Protein AF-A0A956I166-F1 (afdb_monomer_lite)

Foldseek 3Di:
DDDDDDDDDDDDDDDDDDPVNVVVVVVVVVVVVPPDDDDDDDDDDDDDDDPDDDDDDDDPPPPDPPDDDDDDDDDDDPVVVVVLQVVQVVQCDPPRNHHSVNVVVVVVVVVQVVCCVVPNDDDDDPCPPDPDDPDDD

Radius of gyration: 31.07 Å; chains: 1; bounding box: 89×47×68 Å

Sequence (137 aa):
MNKLAGMALRRPVGRGPSDEDVQALEETAERIASKAPGEPVEVALPTKKSKSSARRHGEREAQKPKTRKVQITAYLPRDLRDRLNRAAVALSGPPSHESVTSIVERAIERELDRLEREHGKFPETDFSPRPGRRPGR

pLDDT: mean 71.41, std 19.61, range [43.88, 98.25]

Secondary structure (DSSP, 8-state):
----------PPPP-PPPHHHHHHHHHHHHHHHTS---------PPPP-----------------------------HHHHHHHHHHHHHHSSTTT---HHHHHHHHHHHHHHHHHHHH-PPP--------PPPPP-

Structure (mmCIF, N/CA/C/O backbone):
data_AF-A0A956I166-F1
#
_entry.id   AF-A0A956I166-F1
#
loop_
_atom_site.group_PDB
_atom_site.id
_atom_site.type_symbol
_atom_site.label_atom_id
_atom_site.label_alt_id
_atom_site.label_comp_id
_atom_site.label_asym_id
_atom_site.label_entity_id
_atom_site.label_seq_id
_atom_site.pdbx_PDB_ins_code
_atom_site.Cartn_x
_atom_site.Cartn_y
_atom_site.Cartn_z
_atom_site.occupancy
_atom_site.B_iso_or_equiv
_atom_site.auth_seq_id
_atom_site.auth_comp_id
_atom_site.auth_asym_id
_atom_site.auth_atom_id
_atom_site.pdbx_PDB_model_num
ATOM 1 N N . MET A 1 1 ? -41.723 -30.614 -19.000 1.00 46.59 1 MET A N 1
ATOM 2 C CA . MET A 1 1 ? -40.976 -31.713 -19.649 1.00 46.59 1 MET A CA 1
ATOM 3 C C . MET A 1 1 ? -40.456 -31.201 -20.982 1.00 46.59 1 MET A C 1
ATOM 5 O O . MET A 1 1 ? -41.266 -31.021 -21.873 1.00 46.59 1 MET A O 1
ATOM 9 N N . ASN A 1 2 ? -39.158 -30.909 -21.110 1.00 43.88 2 ASN A N 1
ATOM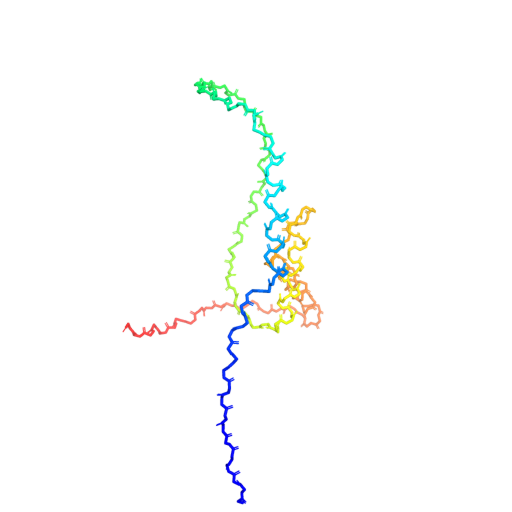 10 C CA . ASN A 1 2 ? -38.520 -30.637 -22.402 1.00 43.88 2 ASN A CA 1
ATOM 11 C C . ASN A 1 2 ? -37.127 -31.273 -22.425 1.00 43.88 2 ASN A C 1
ATOM 13 O O . ASN A 1 2 ? -36.421 -31.283 -21.419 1.00 43.88 2 ASN A O 1
ATOM 17 N N . LYS A 1 3 ? -36.843 -31.911 -23.560 1.00 47.59 3 LYS A N 1
ATOM 18 C CA . LYS A 1 3 ? -35.875 -32.989 -23.763 1.00 47.59 3 LYS A CA 1
ATOM 19 C C . LYS A 1 3 ? -34.431 -32.497 -23.896 1.00 47.59 3 LYS A C 1
ATOM 21 O O . LYS A 1 3 ? -34.164 -31.469 -24.507 1.00 47.59 3 LYS A O 1
ATOM 26 N N . LEU A 1 4 ? -33.530 -33.333 -23.381 1.00 53.69 4 LEU A N 1
ATOM 27 C CA . LEU A 1 4 ? -32.104 -33.409 -23.688 1.00 53.69 4 LEU A CA 1
ATOM 28 C C . LEU A 1 4 ? -31.852 -33.559 -25.200 1.00 53.69 4 LEU A C 1
ATOM 30 O O . LEU A 1 4 ? -32.392 -34.463 -25.833 1.00 53.69 4 LEU A O 1
ATOM 34 N N . ALA A 1 5 ? -30.953 -32.738 -25.730 1.00 58.06 5 ALA A N 1
ATOM 35 C CA . ALA A 1 5 ? -30.117 -33.006 -26.898 1.00 58.06 5 ALA A CA 1
ATOM 36 C C . ALA A 1 5 ? -28.847 -32.175 -26.653 1.00 58.06 5 ALA A C 1
ATOM 38 O O . ALA A 1 5 ? -28.940 -30.987 -26.378 1.00 58.06 5 ALA A O 1
ATOM 39 N N . GLY A 1 6 ? -27.639 -32.708 -26.558 1.00 51.97 6 GLY A N 1
ATOM 40 C CA . GLY A 1 6 ? -27.027 -33.750 -27.364 1.00 51.97 6 GLY A CA 1
ATOM 41 C C . GLY A 1 6 ? -25.657 -33.187 -27.738 1.00 51.97 6 GLY A C 1
ATOM 42 O O . GLY A 1 6 ? -25.520 -32.500 -28.743 1.00 51.97 6 GLY A O 1
ATOM 43 N N . MET A 1 7 ? -24.679 -33.382 -26.849 1.00 48.50 7 MET A N 1
ATOM 44 C CA . MET A 1 7 ? -23.277 -33.002 -27.036 1.00 48.50 7 MET A CA 1
ATOM 45 C C . MET A 1 7 ? -22.709 -33.656 -28.300 1.00 48.50 7 MET A C 1
ATOM 47 O O . MET A 1 7 ? -22.718 -34.878 -28.416 1.00 48.50 7 MET A O 1
ATOM 51 N N . ALA A 1 8 ? -22.121 -32.853 -29.185 1.00 55.91 8 ALA A N 1
ATOM 52 C CA . ALA A 1 8 ? -21.185 -33.318 -30.202 1.00 55.91 8 ALA A CA 1
ATOM 53 C C . ALA A 1 8 ? -19.904 -32.475 -30.118 1.00 55.91 8 ALA A C 1
ATOM 55 O O . ALA A 1 8 ? -19.817 -31.367 -30.644 1.00 55.91 8 ALA A O 1
ATOM 56 N N . LEU A 1 9 ? -18.907 -33.015 -29.415 1.00 57.44 9 LEU A N 1
ATOM 57 C CA . LEU A 1 9 ? -17.532 -32.521 -29.389 1.00 57.44 9 LEU A CA 1
ATOM 58 C C . LEU A 1 9 ? -16.890 -32.755 -30.763 1.00 57.44 9 LEU A C 1
ATOM 60 O O . LEU A 1 9 ? -16.500 -33.875 -31.087 1.00 57.44 9 LEU A O 1
ATOM 64 N N . ARG A 1 10 ? -16.745 -31.698 -31.567 1.00 52.03 10 ARG A N 1
ATOM 65 C CA . ARG A 1 10 ? -15.848 -31.695 -32.730 1.00 52.03 10 ARG A CA 1
ATOM 66 C C . ARG A 1 10 ? -14.485 -31.165 -32.291 1.00 52.03 10 ARG A C 1
ATOM 68 O O . ARG A 1 10 ? -14.352 -29.989 -31.969 1.00 52.03 10 ARG A O 1
ATOM 75 N N . ARG A 1 11 ? -13.475 -32.037 -32.264 1.00 55.03 11 ARG A N 1
ATOM 76 C CA . ARG A 1 11 ? -12.064 -31.641 -32.144 1.00 55.03 11 ARG A CA 1
ATOM 77 C C . ARG A 1 11 ? -11.629 -30.975 -33.458 1.00 55.03 11 ARG A C 1
ATOM 79 O O . ARG A 1 11 ? -11.777 -31.621 -34.495 1.00 55.03 11 ARG A O 1
ATOM 86 N N . PRO A 1 12 ? -11.098 -29.741 -33.463 1.00 55.44 12 PRO A N 1
ATOM 87 C CA . PRO A 1 12 ? -10.434 -29.216 -34.646 1.00 55.44 12 PRO A CA 1
ATOM 88 C C . PRO A 1 12 ? -9.095 -29.940 -34.831 1.00 55.44 12 PRO A C 1
ATOM 90 O O . PRO A 1 12 ? -8.261 -29.992 -33.927 1.00 55.44 12 PRO A O 1
ATOM 93 N N . VAL A 1 13 ? -8.936 -30.544 -36.004 1.00 63.22 13 VAL A N 1
ATOM 94 C CA . VAL A 1 13 ? -7.689 -31.136 -36.494 1.00 63.22 13 VAL A CA 1
ATOM 95 C C . VAL A 1 13 ? -6.705 -29.990 -36.748 1.00 63.22 13 VAL A C 1
ATOM 97 O O . VAL A 1 13 ? -7.089 -28.972 -37.323 1.00 63.22 13 VAL A O 1
ATOM 100 N N . GLY A 1 14 ? -5.470 -30.125 -36.261 1.00 49.25 14 GLY A N 1
ATOM 101 C CA . GLY A 1 14 ? -4.444 -29.087 -36.334 1.00 49.25 14 GLY A CA 1
ATOM 102 C C . GLY A 1 14 ? -4.135 -28.677 -37.773 1.00 49.25 14 GLY A C 1
ATOM 103 O O . GLY A 1 14 ? -3.839 -29.519 -38.617 1.00 49.25 14 GLY A O 1
ATOM 104 N N . ARG A 1 15 ? -4.203 -27.371 -38.035 1.00 56.91 15 ARG A N 1
ATOM 105 C CA . ARG A 1 15 ? -3.687 -26.752 -39.255 1.00 56.91 15 ARG A CA 1
ATOM 106 C C . ARG A 1 15 ? -2.160 -26.762 -39.139 1.00 56.91 15 ARG A C 1
ATOM 108 O O . ARG A 1 15 ? -1.632 -26.184 -38.192 1.00 56.91 15 ARG A O 1
ATOM 115 N N . GLY A 1 16 ? -1.478 -27.488 -40.024 1.00 63.81 16 GLY A N 1
ATOM 116 C CA . GLY A 1 16 ? -0.020 -27.412 -40.144 1.00 63.81 16 GLY A CA 1
ATOM 117 C C . GLY A 1 16 ? 0.427 -25.989 -40.509 1.00 63.81 16 GLY A C 1
ATOM 118 O O . GLY A 1 16 ? -0.412 -25.214 -40.979 1.00 63.81 16 GLY A O 1
ATOM 119 N N . PRO A 1 17 ? 1.702 -25.640 -40.258 1.00 60.25 17 PRO A N 1
ATOM 120 C CA . PRO A 1 17 ? 2.237 -24.316 -40.565 1.00 60.25 17 PRO A CA 1
ATOM 121 C C . PRO A 1 17 ? 2.039 -24.000 -42.049 1.00 60.25 17 PRO A C 1
ATOM 123 O O . PRO A 1 17 ? 2.193 -24.869 -42.907 1.00 60.25 17 PRO A O 1
ATOM 126 N N . SER A 1 18 ? 1.619 -22.771 -42.314 1.00 60.00 18 SER A N 1
ATOM 127 C CA . SER A 1 18 ? 1.310 -22.255 -43.648 1.00 60.00 18 SER A CA 1
ATOM 128 C C . SER A 1 18 ? 2.620 -21.996 -44.396 1.00 60.00 18 SER A C 1
ATOM 130 O O . SER A 1 18 ? 3.629 -21.707 -43.759 1.00 60.00 18 SER A O 1
ATOM 132 N N . ASP A 1 19 ? 2.627 -22.023 -45.731 1.00 56.62 19 ASP A N 1
ATOM 133 C CA . ASP A 1 19 ? 3.838 -21.713 -46.518 1.00 56.62 19 ASP A CA 1
ATOM 134 C C . ASP A 1 19 ? 4.404 -20.301 -46.221 1.00 56.62 19 ASP A C 1
ATOM 136 O O . ASP A 1 19 ? 5.605 -20.069 -46.343 1.00 56.62 19 ASP A O 1
ATOM 140 N N . GLU A 1 20 ? 3.569 -19.378 -45.728 1.00 59.25 20 GLU A N 1
ATOM 141 C CA . GLU A 1 20 ? 3.984 -18.053 -45.238 1.00 59.25 20 GLU A CA 1
ATOM 142 C C . GLU A 1 20 ? 4.819 -18.118 -43.940 1.00 59.25 20 GLU A C 1
ATOM 144 O O . GLU A 1 20 ? 5.731 -17.314 -43.748 1.00 59.25 20 GLU A O 1
ATOM 149 N N . ASP A 1 21 ? 4.570 -19.106 -43.071 1.00 57.12 21 ASP A N 1
ATOM 150 C CA . ASP A 1 21 ? 5.318 -19.302 -41.820 1.00 57.12 21 ASP A CA 1
ATOM 151 C C . ASP A 1 21 ? 6.742 -19.830 -42.091 1.00 57.12 21 ASP A C 1
ATOM 153 O O . ASP A 1 21 ? 7.661 -19.595 -41.304 1.00 57.12 21 ASP A O 1
ATOM 157 N N . VAL A 1 22 ? 6.940 -20.525 -43.219 1.00 58.53 22 VAL A N 1
ATOM 158 C CA . VAL A 1 22 ? 8.250 -21.043 -43.646 1.00 58.53 22 VAL A CA 1
ATOM 159 C C . VAL A 1 22 ? 9.112 -19.921 -44.237 1.00 58.53 22 VAL A C 1
ATOM 161 O O . VAL A 1 22 ? 10.303 -19.853 -43.942 1.00 58.53 22 VAL A O 1
ATOM 164 N N . GLN A 1 23 ? 8.514 -18.981 -44.979 1.00 56.31 23 GLN A N 1
ATOM 165 C CA . GLN A 1 23 ? 9.236 -17.830 -45.545 1.00 56.31 23 GLN A CA 1
ATOM 166 C C . GLN A 1 23 ? 9.710 -16.835 -44.469 1.00 56.31 23 GLN A C 1
ATOM 168 O O . GLN A 1 23 ? 10.822 -16.314 -44.558 1.00 56.31 23 GLN A O 1
ATOM 173 N N . ALA A 1 24 ? 8.936 -16.632 -43.396 1.00 57.84 24 ALA A N 1
ATOM 174 C CA . ALA A 1 24 ? 9.338 -15.764 -42.281 1.00 57.84 24 ALA A CA 1
ATOM 175 C C . ALA A 1 24 ? 10.555 -16.297 -41.483 1.00 57.84 24 ALA A C 1
ATOM 177 O O . ALA A 1 24 ? 11.272 -15.527 -40.831 1.00 57.84 24 ALA A O 1
ATOM 178 N N . LEU A 1 25 ? 10.812 -17.611 -41.533 1.00 54.91 25 LEU A N 1
ATOM 179 C CA . LEU A 1 25 ? 11.972 -18.239 -40.892 1.00 54.91 25 LEU A CA 1
ATOM 180 C C . LEU A 1 25 ? 13.256 -18.126 -41.730 1.00 54.91 25 LEU A C 1
ATOM 182 O O . LEU A 1 25 ? 14.343 -18.058 -41.156 1.00 54.91 25 LEU A O 1
ATOM 186 N N . GLU A 1 26 ? 13.162 -18.042 -43.059 1.00 56.38 26 GLU A N 1
ATOM 187 C CA . GLU A 1 26 ? 14.340 -17.824 -43.913 1.00 56.38 26 GLU A CA 1
ATOM 188 C C . GLU A 1 26 ? 14.849 -16.374 -43.830 1.00 56.38 26 GLU A C 1
ATOM 190 O O . GLU A 1 26 ? 16.057 -16.151 -43.727 1.00 56.38 26 GLU A O 1
ATOM 195 N N . GLU A 1 27 ? 13.956 -15.384 -43.717 1.00 55.72 27 GLU A N 1
ATOM 196 C CA . GLU A 1 27 ? 14.342 -13.965 -43.603 1.00 55.72 27 GLU A CA 1
ATOM 197 C C . GLU A 1 27 ? 15.080 -13.644 -42.280 1.00 55.72 27 GLU A C 1
ATOM 199 O O . GLU A 1 27 ? 15.891 -12.717 -42.191 1.00 55.72 27 GLU A O 1
ATOM 204 N N . THR A 1 28 ? 14.869 -14.446 -41.229 1.00 57.88 28 THR A N 1
ATOM 205 C CA . THR A 1 28 ? 15.594 -14.305 -39.954 1.00 57.88 28 THR A CA 1
ATOM 206 C C . THR A 1 28 ? 16.976 -14.965 -39.959 1.00 57.88 28 THR A C 1
ATOM 208 O O . THR A 1 28 ? 17.848 -14.529 -39.201 1.00 57.88 28 THR A O 1
ATOM 211 N N . ALA A 1 29 ? 17.223 -15.950 -40.827 1.00 55.78 29 ALA A N 1
ATOM 212 C CA . ALA A 1 29 ? 18.518 -16.623 -40.933 1.00 55.78 29 ALA A CA 1
ATOM 213 C C . ALA A 1 29 ? 19.584 -15.735 -41.605 1.00 55.78 29 ALA A C 1
ATOM 215 O O . ALA A 1 29 ? 20.727 -15.681 -41.140 1.00 55.78 29 ALA A O 1
ATOM 216 N N . GLU A 1 30 ? 19.212 -14.954 -42.624 1.00 55.78 30 GLU A N 1
ATOM 217 C CA . GLU A 1 30 ? 20.151 -14.059 -43.321 1.00 55.78 30 GLU A CA 1
ATOM 218 C C . GLU A 1 30 ? 20.601 -12.868 -42.456 1.00 55.78 30 GLU A C 1
ATOM 220 O O . GLU A 1 30 ? 21.731 -12.390 -42.572 1.00 55.78 30 GLU A O 1
ATOM 225 N N . ARG A 1 31 ? 19.774 -12.441 -41.492 1.00 54.81 31 ARG A N 1
ATOM 226 C CA . ARG A 1 31 ? 20.105 -11.339 -40.571 1.00 54.81 31 ARG A CA 1
ATOM 227 C C . ARG A 1 31 ? 21.102 -11.728 -39.471 1.00 54.81 31 ARG A C 1
ATOM 229 O O . ARG A 1 31 ? 21.738 -10.857 -38.879 1.00 54.81 31 ARG A O 1
ATOM 236 N N . ILE A 1 32 ? 21.249 -13.023 -39.184 1.00 56.41 32 ILE A N 1
ATOM 237 C CA . ILE A 1 32 ? 22.226 -13.540 -38.210 1.00 56.41 32 ILE A CA 1
ATOM 238 C C . ILE A 1 32 ? 23.596 -13.750 -38.882 1.00 56.41 32 ILE A C 1
ATOM 240 O O . ILE A 1 32 ? 24.627 -13.590 -38.229 1.00 56.41 32 ILE A O 1
ATOM 244 N N . ALA A 1 33 ? 23.624 -14.007 -40.195 1.00 55.00 33 ALA A N 1
ATOM 245 C CA . ALA A 1 33 ? 24.850 -14.204 -40.971 1.00 55.00 33 ALA A CA 1
ATOM 246 C C . ALA A 1 33 ? 25.648 -12.910 -41.241 1.00 55.00 33 ALA A C 1
ATOM 248 O O . ALA A 1 33 ? 26.830 -12.981 -41.571 1.00 55.00 33 ALA A O 1
ATOM 249 N N . SER A 1 34 ? 25.061 -11.722 -41.045 1.00 52.72 34 SER A N 1
ATOM 250 C CA . SER A 1 34 ? 25.767 -10.438 -41.191 1.00 52.72 34 SER A CA 1
ATOM 251 C C . SER A 1 34 ? 26.450 -9.942 -39.905 1.00 52.72 34 SER A C 1
ATOM 253 O O . SER A 1 34 ? 26.953 -8.816 -39.871 1.00 52.72 34 SER A O 1
ATOM 255 N N . LYS A 1 35 ? 26.477 -10.737 -38.823 1.00 50.00 35 LYS A N 1
ATOM 256 C CA . LYS A 1 35 ? 27.188 -10.380 -37.586 1.00 50.00 35 LYS A CA 1
ATOM 257 C C . LYS A 1 35 ? 28.638 -10.863 -37.658 1.00 50.00 35 LYS A C 1
ATOM 259 O O . LYS A 1 35 ? 28.945 -12.009 -37.345 1.00 50.00 35 LYS A O 1
ATOM 264 N N . ALA A 1 36 ? 29.507 -9.961 -38.110 1.00 54.34 36 ALA A N 1
ATOM 265 C CA . ALA A 1 36 ? 30.944 -10.165 -38.256 1.00 54.34 36 ALA A CA 1
ATOM 266 C C . ALA A 1 36 ? 31.595 -10.783 -36.993 1.00 54.34 36 ALA A C 1
ATOM 268 O O . ALA A 1 36 ? 31.324 -10.314 -35.882 1.00 54.34 36 ALA A O 1
ATOM 269 N N . PRO A 1 37 ? 32.464 -11.803 -37.138 1.00 53.44 37 PRO A N 1
ATOM 270 C CA . PRO A 1 37 ? 33.231 -12.365 -36.040 1.00 53.44 37 PRO A CA 1
ATOM 271 C C . PRO A 1 37 ? 34.575 -11.643 -35.935 1.00 53.44 37 PRO A C 1
ATOM 273 O O . PRO A 1 37 ? 35.357 -11.629 -36.882 1.00 53.44 37 PRO A O 1
ATOM 276 N N . GLY A 1 38 ? 34.872 -11.093 -34.763 1.00 56.25 38 GLY A N 1
ATOM 277 C CA . GLY A 1 38 ? 36.238 -10.709 -34.433 1.00 56.25 38 GLY A CA 1
ATOM 278 C C . GLY A 1 38 ? 36.334 -9.429 -33.637 1.00 56.25 38 GLY A C 1
ATOM 279 O O . GLY A 1 38 ? 36.539 -8.382 -34.225 1.00 56.25 38 GLY A O 1
ATOM 280 N N . GLU A 1 39 ? 36.308 -9.554 -32.311 1.00 54.03 39 GLU A N 1
ATOM 281 C CA . GLU A 1 39 ? 37.283 -8.860 -31.468 1.00 54.03 39 GLU A CA 1
ATOM 282 C C . GLU A 1 39 ? 37.728 -9.812 -30.338 1.00 54.03 39 GLU A C 1
ATOM 284 O O . GLU A 1 39 ? 36.896 -10.536 -29.778 1.00 54.03 39 GLU A O 1
ATOM 289 N N . PRO A 1 40 ? 39.043 -9.908 -30.069 1.00 59.91 40 PRO A N 1
ATOM 290 C CA . PRO A 1 40 ? 39.624 -10.905 -29.183 1.00 59.91 40 PRO A CA 1
ATOM 291 C C . PRO A 1 40 ? 39.361 -10.621 -27.702 1.00 59.91 40 PRO A C 1
ATOM 293 O O . PRO A 1 40 ? 39.406 -9.495 -27.216 1.00 59.91 40 PRO A O 1
ATOM 296 N N . VAL A 1 41 ? 39.152 -11.720 -26.985 1.00 54.72 41 VAL A N 1
ATOM 297 C CA . VAL A 1 41 ? 39.081 -11.817 -25.530 1.00 54.72 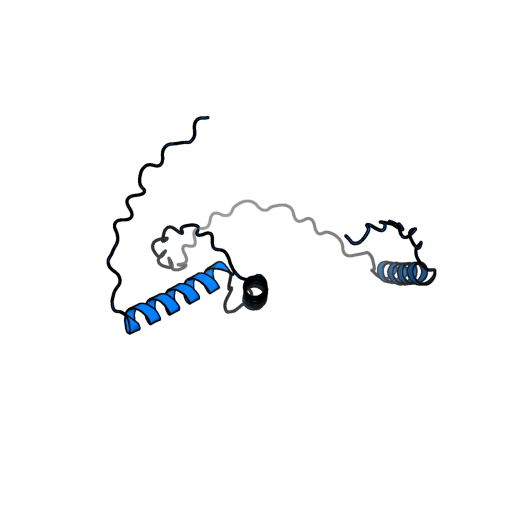41 VAL A CA 1
ATOM 298 C C . VAL A 1 41 ? 40.433 -11.419 -24.928 1.00 54.72 41 VAL A C 1
ATOM 300 O O . VAL A 1 41 ? 41.385 -12.198 -24.985 1.00 54.72 41 VAL A O 1
ATOM 303 N N . GLU A 1 42 ? 40.526 -10.241 -24.306 1.00 49.25 42 GLU A N 1
ATOM 304 C CA . GLU A 1 42 ? 41.647 -9.930 -23.415 1.00 49.25 42 GLU A CA 1
ATOM 305 C C . GLU A 1 42 ? 41.420 -10.556 -22.035 1.00 49.25 42 GLU A C 1
ATOM 307 O O . GLU A 1 42 ? 40.638 -10.100 -21.199 1.00 49.25 42 GLU A O 1
ATOM 312 N N . VAL A 1 43 ? 42.149 -11.646 -21.815 1.00 51.81 43 VAL A N 1
ATOM 313 C CA . VAL A 1 43 ? 42.385 -12.269 -20.518 1.00 51.81 43 VAL A CA 1
ATOM 314 C C . VAL A 1 43 ? 43.451 -11.450 -19.785 1.00 51.81 43 VAL A C 1
ATOM 316 O O . VAL A 1 43 ? 44.631 -11.545 -20.112 1.00 51.81 43 VAL A O 1
ATOM 319 N N . ALA A 1 44 ? 43.067 -10.692 -18.755 1.00 46.62 44 ALA A N 1
ATOM 320 C CA . ALA A 1 44 ? 44.009 -10.110 -17.797 1.00 4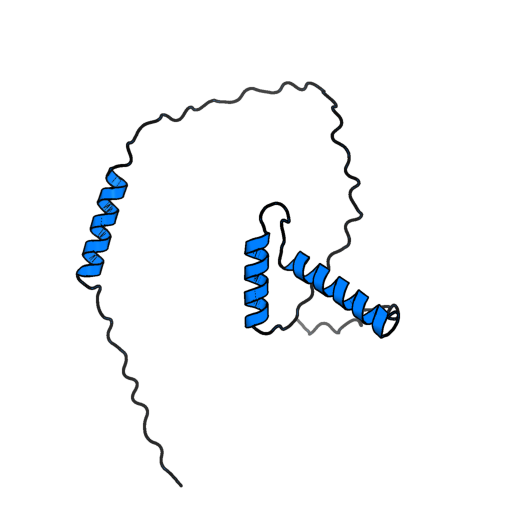6.62 44 ALA A CA 1
ATOM 321 C C . ALA A 1 44 ? 43.844 -10.765 -16.412 1.00 46.62 44 ALA A C 1
ATOM 323 O O . ALA A 1 44 ? 42.843 -10.594 -15.716 1.00 46.62 44 ALA A O 1
ATOM 324 N N . LEU A 1 45 ? 44.854 -11.558 -16.050 1.00 49.19 45 LEU A N 1
ATOM 325 C CA . LEU A 1 45 ? 45.062 -12.257 -14.775 1.00 49.19 45 LEU A CA 1
ATOM 326 C C . LEU A 1 45 ? 45.482 -11.288 -13.629 1.00 49.19 45 LEU A C 1
ATOM 328 O O . LEU A 1 45 ? 45.787 -10.123 -13.878 1.00 49.19 45 LEU A O 1
ATOM 332 N N . PRO A 1 46 ? 45.480 -11.738 -12.353 1.00 50.66 46 PRO A N 1
ATOM 333 C CA . PRO A 1 46 ? 45.185 -10.910 -11.183 1.00 50.66 46 PRO A CA 1
ATOM 334 C C . PRO A 1 46 ? 46.417 -10.250 -10.551 1.00 50.66 46 PRO A C 1
ATOM 336 O O . PRO A 1 46 ? 47.445 -10.894 -10.330 1.00 50.66 46 PRO A O 1
ATOM 339 N N . THR A 1 47 ? 46.276 -8.996 -10.115 1.00 47.47 47 THR A N 1
ATOM 340 C CA . THR A 1 47 ? 47.266 -8.319 -9.265 1.00 47.47 47 THR A CA 1
ATOM 341 C C . THR A 1 47 ? 46.836 -8.343 -7.795 1.00 47.47 47 THR A C 1
ATOM 343 O O . THR A 1 47 ? 45.711 -8.027 -7.410 1.00 47.47 47 THR A O 1
ATOM 346 N N . LYS A 1 48 ? 47.752 -8.816 -6.947 1.00 44.56 48 LYS A N 1
ATOM 347 C CA . LYS A 1 48 ? 47.570 -9.003 -5.505 1.00 44.56 48 LYS A CA 1
ATOM 348 C C . LYS A 1 48 ? 47.664 -7.665 -4.755 1.00 44.56 48 LYS A C 1
ATOM 350 O O . LYS A 1 48 ? 48.593 -6.901 -4.971 1.00 44.56 48 LYS A O 1
ATOM 355 N N . LYS A 1 49 ? 46.734 -7.480 -3.807 1.00 50.28 49 LYS A N 1
ATOM 356 C CA . LYS A 1 49 ? 46.787 -6.697 -2.550 1.00 50.28 49 LYS A CA 1
ATOM 357 C C . LYS A 1 49 ? 47.820 -5.560 -2.455 1.00 50.28 49 LYS A C 1
ATOM 359 O O . LYS A 1 49 ? 48.957 -5.786 -2.051 1.00 50.28 49 LYS A O 1
ATOM 364 N N . SER A 1 50 ? 47.322 -4.328 -2.503 1.00 48.94 50 SER A N 1
ATOM 365 C CA . SER A 1 50 ? 47.817 -3.233 -1.666 1.00 48.94 50 SER A CA 1
ATOM 366 C C . SER A 1 50 ? 46.740 -2.864 -0.636 1.00 48.94 50 SER A C 1
ATOM 368 O O . SER A 1 50 ? 45.678 -2.330 -0.945 1.00 48.94 50 SER A O 1
ATOM 370 N N . LYS A 1 51 ? 46.991 -3.205 0.634 1.00 49.81 51 LYS A N 1
ATOM 371 C CA . LYS A 1 51 ? 46.293 -2.593 1.770 1.00 49.81 51 LYS A CA 1
ATOM 372 C C . LYS A 1 51 ? 46.866 -1.187 1.932 1.00 49.81 51 LYS A C 1
ATOM 374 O O . LYS A 1 51 ? 47.897 -1.027 2.574 1.00 49.81 51 LYS A O 1
ATOM 379 N N . SER A 1 52 ? 46.189 -0.178 1.404 1.00 47.38 52 SER A N 1
ATOM 380 C CA . SER A 1 52 ? 46.428 1.211 1.791 1.00 47.38 52 SER A CA 1
ATOM 381 C C . SER A 1 52 ? 45.116 1.838 2.233 1.00 47.38 52 SER A C 1
ATOM 383 O O . SER A 1 52 ? 44.315 2.325 1.443 1.00 47.38 52 SER A O 1
ATOM 385 N N . SER A 1 53 ? 44.911 1.746 3.545 1.00 55.12 53 SER A N 1
ATOM 386 C CA . SER A 1 53 ? 44.268 2.745 4.391 1.00 55.12 53 SER A CA 1
ATOM 387 C C . SER A 1 53 ? 44.085 4.109 3.706 1.00 55.12 53 SER A C 1
ATOM 389 O O . SER A 1 53 ? 44.988 4.942 3.702 1.00 55.12 53 SER A O 1
ATOM 391 N N . ALA A 1 54 ? 42.877 4.357 3.212 1.00 52.47 54 ALA A N 1
ATOM 392 C CA . ALA A 1 54 ? 42.355 5.695 3.002 1.00 52.47 54 ALA A CA 1
ATOM 393 C C . ALA A 1 54 ? 40.928 5.706 3.548 1.00 52.47 54 ALA A C 1
ATOM 395 O O . ALA A 1 54 ? 39.956 5.413 2.856 1.00 52.47 54 ALA A O 1
ATOM 396 N N . ARG A 1 55 ? 40.825 6.004 4.846 1.00 53.78 55 ARG A N 1
ATOM 397 C CA . ARG A 1 55 ? 39.587 6.478 5.458 1.00 53.78 55 ARG A CA 1
ATOM 398 C C . ARG A 1 55 ? 39.175 7.735 4.692 1.00 53.78 55 ARG A C 1
ATOM 400 O O . ARG A 1 55 ? 39.794 8.781 4.859 1.00 53.78 55 ARG A O 1
ATOM 407 N N . ARG A 1 56 ? 38.161 7.631 3.839 1.00 54.06 56 ARG A N 1
ATOM 408 C CA . ARG A 1 56 ? 37.390 8.782 3.376 1.00 54.06 56 ARG A CA 1
ATOM 409 C C . ARG A 1 56 ? 35.941 8.516 3.730 1.00 54.06 56 ARG A C 1
ATOM 411 O O . ARG A 1 56 ? 35.380 7.485 3.375 1.00 54.06 56 ARG A O 1
ATOM 418 N N . HIS A 1 57 ? 35.431 9.425 4.547 1.00 48.66 57 HIS A N 1
ATOM 419 C CA . HIS A 1 57 ? 34.057 9.543 4.988 1.00 48.66 57 HIS A CA 1
ATOM 420 C C . HIS A 1 57 ? 33.089 9.338 3.816 1.00 48.66 57 HIS A C 1
ATOM 422 O O . HIS A 1 57 ? 32.924 10.228 2.992 1.00 48.66 57 HIS A O 1
ATOM 428 N N . GLY A 1 58 ? 32.462 8.166 3.756 1.00 45.31 58 GLY A N 1
ATOM 429 C CA . GLY A 1 58 ? 31.113 8.032 3.224 1.00 45.31 58 GLY A CA 1
ATOM 430 C C . GLY A 1 58 ? 30.195 8.092 4.430 1.00 45.31 58 GLY A C 1
ATOM 431 O O . GLY A 1 58 ? 30.345 7.280 5.347 1.00 45.31 58 GLY A O 1
ATOM 432 N N . GLU A 1 59 ? 29.352 9.115 4.483 1.00 47.09 59 GLU A N 1
ATOM 433 C CA . GLU A 1 59 ? 28.362 9.330 5.529 1.00 47.09 59 GLU A CA 1
ATOM 434 C C . GLU A 1 59 ? 27.692 8.009 5.910 1.00 47.09 59 GLU A C 1
ATOM 436 O O . GLU A 1 59 ? 27.144 7.290 5.075 1.00 47.09 59 GLU A O 1
ATOM 441 N N . ARG A 1 60 ? 27.747 7.675 7.203 1.00 50.47 60 ARG A N 1
ATOM 442 C CA . ARG A 1 60 ? 26.769 6.763 7.786 1.00 50.47 60 ARG A CA 1
ATOM 443 C C . ARG A 1 60 ? 25.422 7.453 7.610 1.00 50.47 60 ARG A C 1
ATOM 445 O O . ARG A 1 60 ? 25.018 8.207 8.492 1.00 50.47 60 ARG A O 1
ATOM 452 N N . GLU A 1 61 ? 24.746 7.211 6.487 1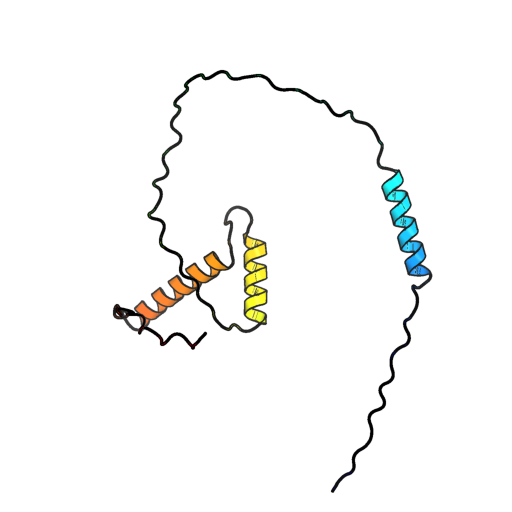.00 51.16 61 GLU A N 1
ATOM 453 C CA . GLU A 1 61 ? 23.304 7.389 6.421 1.00 51.16 61 GLU A CA 1
ATOM 454 C C . GLU A 1 61 ? 22.756 6.680 7.651 1.00 51.16 61 GLU A C 1
ATOM 456 O O . GLU A 1 61 ? 22.988 5.482 7.856 1.00 51.16 61 GLU A O 1
ATOM 461 N N . ALA A 1 62 ? 22.148 7.465 8.538 1.00 51.06 62 ALA A N 1
ATOM 462 C CA . ALA A 1 62 ? 21.509 6.969 9.732 1.00 51.06 62 ALA A CA 1
ATOM 463 C C . ALA A 1 62 ? 20.590 5.829 9.297 1.00 51.06 62 ALA A C 1
ATOM 465 O O . ALA A 1 62 ? 19.580 6.059 8.632 1.00 51.06 62 ALA A O 1
ATOM 466 N N . GLN A 1 63 ? 20.982 4.590 9.603 1.00 52.53 63 GLN A N 1
ATOM 467 C CA . GLN A 1 63 ? 20.162 3.426 9.319 1.00 52.53 63 GLN A CA 1
ATOM 468 C C . GLN A 1 63 ? 18.892 3.619 10.137 1.00 52.53 63 GLN A C 1
ATOM 470 O O . GLN A 1 63 ? 18.890 3.381 11.346 1.00 52.53 63 GLN A O 1
ATOM 475 N N . LYS A 1 64 ? 17.836 4.131 9.490 1.00 58.31 64 LYS A N 1
ATOM 476 C CA . LYS A 1 64 ? 16.515 4.257 10.098 1.00 58.31 64 LYS A CA 1
ATOM 477 C C . LYS A 1 64 ? 16.184 2.899 10.721 1.00 58.31 64 LYS A C 1
ATOM 479 O O . LYS A 1 64 ? 16.483 1.873 10.094 1.00 58.31 64 LYS A O 1
ATOM 484 N N . PRO A 1 65 ? 15.631 2.865 11.946 1.00 54.50 65 PRO A N 1
ATOM 485 C CA . PRO A 1 65 ? 15.281 1.606 12.582 1.00 54.50 65 PRO A CA 1
ATOM 486 C C . PRO A 1 65 ? 14.433 0.801 11.597 1.00 54.50 65 PRO A C 1
ATOM 488 O O . PRO A 1 65 ? 13.418 1.290 11.105 1.00 54.50 65 PRO A O 1
ATOM 491 N N . LYS A 1 66 ? 14.903 -0.400 11.237 1.00 67.69 66 LYS A N 1
ATOM 492 C CA . LYS A 1 66 ? 14.200 -1.274 10.296 1.00 67.69 66 LYS A CA 1
ATOM 493 C C . LYS A 1 66 ? 12.877 -1.662 10.947 1.00 67.69 66 LYS A C 1
ATOM 495 O O . LYS A 1 66 ? 12.853 -2.529 11.821 1.00 67.69 66 LYS A O 1
ATOM 500 N N . THR A 1 67 ? 11.794 -1.002 10.552 1.00 77.25 67 THR A N 1
ATOM 501 C CA . THR A 1 67 ? 10.445 -1.413 10.925 1.00 77.25 67 THR A CA 1
ATOM 502 C C . THR A 1 67 ? 10.254 -2.850 10.450 1.00 77.25 67 THR A C 1
ATOM 504 O O . THR A 1 67 ? 10.624 -3.222 9.330 1.00 77.25 67 THR A O 1
ATOM 507 N N . ARG A 1 68 ? 9.761 -3.715 11.340 1.00 83.75 68 ARG A N 1
ATOM 508 C CA . ARG A 1 68 ? 9.494 -5.110 10.986 1.00 83.75 68 ARG A CA 1
ATOM 509 C C . ARG A 1 68 ? 8.313 -5.118 10.022 1.00 83.75 68 ARG A C 1
ATOM 511 O O . ARG A 1 68 ? 7.196 -4.817 10.427 1.00 83.75 68 ARG A O 1
ATOM 518 N N . LYS A 1 69 ? 8.562 -5.445 8.753 1.00 86.06 69 LYS A N 1
ATOM 519 C CA . LYS A 1 69 ? 7.492 -5.613 7.765 1.00 86.06 69 LYS A CA 1
ATOM 520 C C . LYS A 1 69 ? 6.687 -6.871 8.092 1.00 86.06 69 LYS A C 1
ATOM 522 O O . LYS A 1 69 ? 7.268 -7.917 8.381 1.00 86.06 69 LYS A O 1
ATOM 527 N N . VAL A 1 70 ? 5.364 -6.763 8.028 1.00 88.94 70 VAL A N 1
ATOM 528 C CA . VAL A 1 70 ? 4.420 -7.877 8.197 1.00 88.94 70 VAL A CA 1
ATOM 529 C C . VAL A 1 70 ? 3.787 -8.189 6.843 1.00 88.94 70 VAL A C 1
ATOM 531 O O . VAL A 1 70 ? 3.538 -7.286 6.046 1.00 88.94 70 VAL A O 1
ATOM 534 N N . GLN A 1 71 ? 3.545 -9.471 6.564 1.00 90.81 71 GLN A N 1
ATOM 535 C CA . GLN A 1 71 ? 2.849 -9.895 5.352 1.00 90.81 71 GLN A CA 1
ATOM 536 C C . GLN A 1 71 ? 1.333 -9.830 5.558 1.00 90.81 71 GLN A C 1
ATOM 538 O O . GLN A 1 71 ? 0.805 -10.406 6.506 1.00 90.81 71 GLN A O 1
ATOM 543 N N . ILE A 1 72 ? 0.638 -9.181 4.625 1.00 90.19 72 ILE A N 1
ATOM 544 C CA . ILE A 1 72 ? -0.825 -9.113 4.570 1.00 90.19 72 ILE A CA 1
ATOM 545 C C . ILE A 1 72 ? -1.278 -9.762 3.260 1.00 90.19 72 ILE A C 1
ATOM 547 O O . ILE A 1 72 ? -0.653 -9.567 2.218 1.00 90.19 72 ILE A O 1
ATOM 551 N N . THR A 1 73 ? -2.357 -10.544 3.308 1.00 94.75 73 THR A N 1
ATOM 552 C CA . THR A 1 73 ? -3.010 -11.114 2.119 1.00 94.75 73 THR A CA 1
ATOM 553 C C . THR A 1 73 ? -4.422 -10.552 2.019 1.00 94.75 73 THR A C 1
ATOM 555 O O . THR A 1 73 ? -5.160 -10.588 2.999 1.00 94.75 73 THR A O 1
ATOM 558 N N . ALA A 1 74 ? -4.797 -10.040 0.846 1.00 92.94 74 ALA A N 1
ATOM 559 C CA . ALA A 1 74 ? -6.112 -9.459 0.591 1.00 92.94 74 ALA A CA 1
ATOM 560 C C . ALA A 1 74 ? -6.642 -9.883 -0.785 1.00 92.94 74 ALA A C 1
ATOM 562 O O . ALA A 1 74 ? -5.870 -10.151 -1.708 1.00 92.94 74 ALA A O 1
ATOM 563 N N . TYR A 1 75 ? -7.966 -9.913 -0.924 1.00 97.00 75 TYR A N 1
ATOM 564 C CA . TYR A 1 75 ? -8.636 -10.146 -2.201 1.00 97.00 75 TYR A CA 1
ATOM 565 C C . TYR A 1 75 ? -8.896 -8.810 -2.898 1.00 97.00 75 TYR A C 1
ATOM 567 O O . TYR A 1 75 ? -9.459 -7.897 -2.301 1.00 97.00 75 TYR A O 1
ATOM 575 N N . LEU A 1 76 ? -8.497 -8.700 -4.167 1.00 95.75 76 LEU A N 1
ATOM 576 C CA . LEU A 1 76 ? -8.701 -7.507 -4.991 1.00 95.75 76 LEU A CA 1
ATOM 577 C C . LEU A 1 76 ? -9.406 -7.886 -6.300 1.00 95.75 76 LEU A C 1
ATOM 579 O O . LEU A 1 76 ? -9.129 -8.962 -6.841 1.00 95.75 76 LEU A O 1
ATOM 583 N N . PRO A 1 77 ? -10.248 -7.000 -6.865 1.00 98.25 77 PRO A N 1
ATOM 584 C CA . PRO A 1 77 ? -10.715 -7.147 -8.237 1.00 98.25 77 PRO A CA 1
ATOM 585 C C . PRO A 1 77 ? -9.531 -7.290 -9.199 1.00 98.25 77 PRO A C 1
ATOM 587 O O . PRO A 1 77 ? -8.540 -6.559 -9.094 1.00 98.25 77 PRO A O 1
ATOM 590 N N . ARG A 1 78 ? -9.643 -8.213 -10.161 1.00 97.50 78 ARG A N 1
ATOM 591 C CA . ARG A 1 78 ? -8.574 -8.509 -11.129 1.00 97.50 78 ARG A CA 1
ATOM 592 C C . ARG A 1 78 ? -8.085 -7.250 -11.846 1.00 97.50 78 ARG A C 1
ATOM 594 O O . ARG A 1 78 ? -6.887 -6.986 -11.866 1.00 97.50 78 ARG A O 1
ATOM 601 N N . ASP A 1 79 ? -9.010 -6.426 -12.325 1.00 98.06 79 ASP A N 1
ATOM 602 C CA . ASP A 1 79 ? -8.685 -5.211 -13.078 1.00 98.06 79 ASP A CA 1
ATOM 603 C C . ASP A 1 79 ? -7.916 -4.177 -12.248 1.00 98.06 79 ASP A C 1
ATOM 605 O O . ASP A 1 79 ? -7.163 -3.364 -12.791 1.00 98.06 79 ASP A O 1
ATOM 609 N N . LEU A 1 80 ? -8.117 -4.170 -10.926 1.00 97.44 80 LEU A N 1
ATOM 610 C CA . LEU A 1 80 ? -7.375 -3.301 -10.019 1.00 97.44 80 LEU A CA 1
ATOM 611 C C . LEU A 1 80 ? -5.954 -3.831 -9.815 1.00 97.44 80 LEU A C 1
ATOM 613 O O . LEU A 1 80 ? -5.000 -3.062 -9.919 1.00 97.44 80 LEU A O 1
ATOM 617 N N . ARG A 1 81 ? -5.802 -5.146 -9.608 1.00 97.25 81 ARG A N 1
ATOM 618 C CA . ARG A 1 81 ? -4.488 -5.802 -9.517 1.00 97.25 81 ARG A CA 1
ATOM 619 C C . ARG A 1 81 ? -3.660 -5.576 -10.786 1.00 97.25 81 ARG A C 1
ATOM 621 O O . ARG A 1 81 ? -2.484 -5.234 -10.696 1.00 97.25 81 ARG A O 1
ATOM 628 N N . ASP A 1 82 ? -4.267 -5.724 -11.959 1.00 97.75 82 ASP A N 1
ATOM 629 C CA . ASP A 1 82 ? -3.567 -5.577 -13.239 1.00 97.75 82 ASP A CA 1
ATOM 630 C C . ASP A 1 82 ? -3.144 -4.121 -13.494 1.00 97.75 82 ASP A C 1
ATOM 632 O O . ASP A 1 82 ? -2.058 -3.857 -14.016 1.00 97.75 82 ASP A O 1
ATOM 636 N N . ARG A 1 83 ? -3.964 -3.146 -13.079 1.00 97.56 83 ARG A N 1
ATOM 637 C CA . ARG A 1 83 ? -3.579 -1.725 -13.090 1.00 97.56 83 ARG A CA 1
ATOM 638 C C . ARG A 1 83 ? -2.437 -1.428 -12.119 1.00 97.56 83 ARG A C 1
ATOM 640 O O . ARG A 1 83 ? -1.491 -0.748 -12.507 1.00 97.56 83 ARG A O 1
ATOM 647 N N . LEU A 1 84 ? -2.492 -1.975 -10.907 1.00 96.56 84 LEU A N 1
ATOM 648 C CA . LEU A 1 84 ? -1.446 -1.814 -9.896 1.00 96.56 84 LEU A CA 1
ATOM 649 C C . LEU A 1 84 ? -0.095 -2.362 -10.378 1.00 96.56 84 LEU A C 1
ATOM 651 O O . LEU A 1 84 ? 0.924 -1.688 -10.246 1.00 96.56 84 LEU A O 1
ATOM 655 N N . ASN A 1 85 ? -0.089 -3.542 -11.004 1.00 95.94 85 ASN A N 1
ATOM 656 C CA . ASN A 1 85 ? 1.126 -4.129 -11.574 1.00 95.94 85 ASN A CA 1
ATOM 657 C C . ASN A 1 85 ? 1.716 -3.258 -12.690 1.00 95.94 85 ASN A C 1
ATOM 659 O O . ASN A 1 85 ? 2.919 -3.007 -12.696 1.00 95.94 85 ASN A O 1
ATOM 663 N N . ARG A 1 86 ? 0.881 -2.758 -13.613 1.00 97.00 86 ARG A N 1
ATOM 664 C CA . ARG A 1 86 ? 1.341 -1.852 -14.679 1.00 97.00 86 ARG A CA 1
ATOM 665 C C . ARG A 1 86 ? 1.950 -0.569 -14.116 1.00 97.00 86 ARG A C 1
ATOM 667 O O . ARG A 1 86 ? 2.996 -0.147 -14.597 1.00 97.00 86 ARG A O 1
ATOM 674 N N . ALA A 1 87 ? 1.331 0.017 -13.090 1.00 95.25 87 ALA A N 1
ATOM 675 C CA . ALA A 1 87 ? 1.861 1.204 -12.425 1.00 95.25 87 ALA A CA 1
ATOM 676 C C . ALA A 1 87 ? 3.223 0.932 -11.771 1.00 95.25 87 ALA A C 1
ATOM 678 O O . ALA A 1 87 ? 4.151 1.710 -11.957 1.00 95.25 87 ALA A O 1
ATOM 679 N N . ALA A 1 88 ? 3.370 -0.193 -11.066 1.00 95.31 88 ALA A N 1
ATOM 680 C CA . ALA A 1 88 ? 4.642 -0.570 -10.455 1.00 95.31 88 ALA A CA 1
ATOM 681 C C . ALA A 1 88 ? 5.755 -0.749 -11.500 1.00 95.31 88 ALA A C 1
ATOM 683 O O . ALA A 1 88 ? 6.845 -0.223 -11.318 1.00 95.31 88 ALA A O 1
ATOM 684 N N . VAL A 1 89 ? 5.471 -1.423 -12.619 1.00 95.56 89 VAL A N 1
ATOM 685 C CA . VAL A 1 89 ? 6.447 -1.602 -13.711 1.00 95.56 89 VAL A CA 1
ATOM 686 C C . VAL A 1 89 ? 6.825 -0.266 -14.355 1.00 95.56 89 VAL A C 1
ATOM 688 O O . VAL A 1 89 ? 7.996 -0.024 -14.624 1.00 95.56 89 VAL A O 1
ATOM 691 N N . ALA A 1 90 ? 5.858 0.625 -14.582 1.00 94.44 90 ALA A N 1
ATOM 692 C CA . ALA A 1 90 ? 6.131 1.937 -15.166 1.00 94.44 90 ALA A CA 1
ATOM 693 C C . ALA A 1 90 ? 6.984 2.832 -14.247 1.00 94.44 90 ALA A C 1
ATOM 695 O O . ALA A 1 90 ? 7.725 3.683 -14.731 1.00 94.44 90 ALA A O 1
ATOM 696 N N . LEU A 1 91 ? 6.883 2.637 -12.930 1.00 94.75 91 LEU A N 1
ATOM 697 C CA . LEU A 1 91 ? 7.516 3.478 -11.913 1.00 94.75 91 LEU A CA 1
ATOM 698 C C . LEU A 1 91 ? 8.738 2.832 -11.239 1.00 94.75 91 LEU A C 1
ATOM 700 O O . LEU A 1 91 ? 9.342 3.455 -10.363 1.00 94.75 91 LEU A O 1
ATOM 704 N N . SER A 1 92 ? 9.123 1.611 -11.629 1.00 89.25 92 SER A N 1
ATOM 705 C CA . SER A 1 92 ? 10.263 0.890 -11.038 1.00 89.25 92 SER A CA 1
ATOM 706 C C . SER A 1 92 ? 11.626 1.482 -11.416 1.00 89.25 92 SER A C 1
ATOM 708 O O . SER A 1 92 ? 12.646 1.147 -10.809 1.00 89.25 92 SER A O 1
ATOM 710 N N . GLY A 1 93 ? 11.657 2.350 -12.429 1.00 86.81 93 GLY A N 1
ATOM 711 C CA . GLY A 1 93 ? 12.848 3.084 -12.843 1.00 86.81 93 GLY A CA 1
ATOM 712 C C . GLY A 1 93 ? 13.109 4.352 -12.018 1.00 86.81 93 GLY A C 1
ATOM 713 O O . GLY A 1 93 ? 12.298 4.742 -11.170 1.00 86.81 93 GLY A O 1
ATOM 714 N N . PRO A 1 94 ? 14.242 5.026 -12.276 1.00 78.44 94 PRO A N 1
ATOM 715 C CA . PRO A 1 94 ? 14.502 6.354 -11.737 1.00 78.44 94 PRO A CA 1
ATOM 716 C C . PRO A 1 94 ? 13.403 7.351 -12.148 1.00 78.44 94 PRO A C 1
ATOM 718 O O . PRO A 1 94 ? 12.883 7.253 -13.262 1.00 78.44 94 PRO A O 1
ATOM 721 N N . PRO A 1 95 ? 13.066 8.337 -11.297 1.00 81.94 95 PRO A N 1
ATOM 722 C CA . PRO A 1 95 ? 13.652 8.618 -9.980 1.00 81.94 95 PRO A CA 1
ATOM 723 C C . PRO A 1 95 ? 12.987 7.864 -8.814 1.00 81.94 95 PRO A C 1
ATOM 725 O O . PRO A 1 95 ? 13.508 7.890 -7.703 1.00 81.94 95 PRO A O 1
ATOM 728 N N . SER A 1 96 ? 11.826 7.242 -9.026 1.00 81.56 96 SER A N 1
ATOM 729 C CA . SER A 1 96 ? 10.945 6.820 -7.931 1.00 81.56 96 SER A CA 1
ATOM 730 C C . SER A 1 96 ? 11.184 5.398 -7.421 1.00 81.56 96 SER A C 1
ATOM 732 O O . SER A 1 96 ? 10.917 5.144 -6.251 1.00 81.56 96 SER A O 1
ATOM 734 N N . HIS A 1 97 ? 11.685 4.481 -8.260 1.00 87.88 97 HIS A N 1
ATOM 735 C CA . HIS A 1 97 ? 11.956 3.082 -7.889 1.00 87.88 97 HIS A CA 1
ATOM 736 C C . HIS A 1 97 ? 10.793 2.397 -7.148 1.00 87.88 97 HIS A C 1
ATOM 738 O O . HIS A 1 97 ? 10.968 1.745 -6.116 1.00 87.88 97 HIS A O 1
ATOM 744 N N . GLU A 1 98 ? 9.578 2.563 -7.665 1.00 92.88 98 GLU A N 1
ATOM 745 C CA . GLU A 1 98 ? 8.371 2.072 -7.010 1.00 92.88 98 GLU A CA 1
ATOM 746 C C . GLU A 1 98 ? 8.182 0.569 -7.178 1.00 92.88 98 GLU A C 1
ATOM 748 O O . GLU A 1 98 ? 8.490 -0.033 -8.205 1.00 92.88 98 GLU A O 1
ATOM 753 N N . SER A 1 99 ? 7.581 -0.026 -6.156 1.00 94.75 99 SER A N 1
ATOM 754 C CA . SER A 1 99 ? 7.133 -1.410 -6.136 1.00 94.75 99 SER A CA 1
ATOM 755 C C . SER A 1 99 ? 5.641 -1.464 -5.823 1.00 94.75 99 SER A C 1
ATOM 757 O O . SER A 1 99 ? 5.062 -0.515 -5.294 1.00 94.75 99 SER A O 1
ATOM 759 N N . VAL A 1 100 ? 5.007 -2.610 -6.076 1.00 94.50 100 VAL A N 1
ATOM 760 C CA . VAL A 1 100 ? 3.618 -2.837 -5.643 1.00 94.50 100 VAL A CA 1
ATOM 761 C C . VAL A 1 100 ? 3.472 -2.576 -4.142 1.00 94.50 100 VAL A C 1
ATOM 763 O O . VAL A 1 100 ? 2.523 -1.924 -3.720 1.00 94.50 100 VAL A O 1
ATOM 766 N N . THR A 1 101 ? 4.441 -3.022 -3.339 1.00 94.25 101 THR A N 1
ATOM 767 C CA . THR A 1 101 ? 4.436 -2.826 -1.888 1.00 94.25 101 THR A CA 1
ATOM 768 C C . THR A 1 101 ? 4.482 -1.349 -1.503 1.00 94.25 101 THR A C 1
ATOM 770 O O . THR A 1 101 ? 3.670 -0.945 -0.683 1.00 94.25 101 THR A O 1
ATOM 773 N N . SER A 1 102 ? 5.356 -0.532 -2.104 1.00 93.75 102 SER A N 1
ATOM 774 C CA . SER A 1 102 ? 5.460 0.902 -1.768 1.00 93.75 102 SER A CA 1
ATOM 775 C C . SER A 1 102 ? 4.261 1.721 -2.252 1.00 93.75 102 SER A C 1
ATOM 777 O O . SER A 1 102 ? 3.884 2.717 -1.631 1.00 93.75 102 SER A O 1
ATOM 779 N N . ILE A 1 103 ? 3.627 1.310 -3.353 1.00 95.38 103 ILE A N 1
ATOM 780 C CA . ILE A 1 103 ? 2.366 1.906 -3.807 1.00 95.38 103 ILE A CA 1
ATOM 781 C C . ILE A 1 103 ? 1.248 1.590 -2.809 1.00 95.38 103 ILE A C 1
ATOM 783 O O . ILE A 1 103 ? 0.527 2.497 -2.398 1.00 95.38 103 ILE A O 1
ATOM 787 N N . VAL A 1 104 ? 1.121 0.324 -2.401 1.00 95.88 104 VAL A N 1
ATOM 788 C CA . VAL A 1 104 ? 0.088 -0.115 -1.451 1.00 95.88 104 VAL A CA 1
ATOM 789 C C . VAL A 1 104 ? 0.293 0.511 -0.073 1.00 95.88 104 VAL A C 1
ATOM 791 O O . VAL A 1 104 ? -0.669 1.009 0.495 1.00 95.88 104 VAL A O 1
ATOM 794 N N . GLU A 1 105 ? 1.525 0.547 0.434 1.00 94.81 105 GLU A N 1
ATOM 795 C CA . GLU A 1 105 ? 1.883 1.165 1.719 1.00 94.81 105 GLU A CA 1
ATOM 796 C C . GLU A 1 105 ? 1.406 2.622 1.777 1.00 94.81 105 GLU A C 1
ATOM 798 O O . GLU A 1 105 ? 0.583 2.964 2.621 1.00 94.81 105 GLU A O 1
ATOM 803 N N . ARG A 1 106 ? 1.782 3.444 0.790 1.00 94.81 106 ARG A N 1
ATOM 804 C CA . ARG A 1 106 ? 1.354 4.852 0.731 1.00 94.81 106 ARG A CA 1
ATOM 805 C C . ARG A 1 106 ? -0.146 5.024 0.514 1.00 94.81 106 ARG A C 1
ATOM 807 O O . ARG A 1 106 ? -0.718 6.001 0.988 1.00 94.81 106 ARG A O 1
ATOM 814 N N . ALA A 1 107 ? -0.785 4.134 -0.244 1.00 95.88 107 ALA A N 1
ATOM 815 C CA . ALA A 1 107 ? -2.231 4.186 -0.440 1.00 95.88 107 ALA A CA 1
ATOM 816 C C . ALA A 1 107 ? -2.978 3.902 0.871 1.00 95.88 107 ALA A C 1
ATOM 818 O O . ALA A 1 107 ? -3.939 4.601 1.177 1.00 95.88 107 ALA A O 1
ATOM 819 N N . ILE A 1 108 ? -2.504 2.926 1.652 1.00 96.31 108 ILE A N 1
ATOM 820 C CA . ILE A 1 108 ? -3.056 2.597 2.969 1.00 96.31 108 ILE A CA 1
ATOM 821 C C . ILE A 1 108 ? -2.812 3.744 3.951 1.00 96.31 108 ILE A C 1
ATOM 823 O O . ILE A 1 108 ? -3.757 4.157 4.607 1.00 96.31 108 ILE A O 1
ATOM 827 N N . GLU A 1 109 ? -1.598 4.295 4.024 1.00 96.31 109 GLU A N 1
ATOM 828 C CA . GLU A 1 109 ? -1.289 5.439 4.899 1.00 96.31 109 GLU A CA 1
ATOM 829 C C . GLU A 1 109 ? -2.207 6.633 4.615 1.00 96.31 109 GLU A C 1
ATOM 831 O O . GLU A 1 109 ? -2.853 7.149 5.520 1.00 96.31 109 GLU A O 1
ATOM 836 N N . ARG A 1 110 ? -2.345 7.022 3.341 1.00 97.69 110 ARG A N 1
ATOM 837 C CA . ARG A 1 110 ? -3.229 8.128 2.936 1.00 97.69 110 ARG A CA 1
ATOM 838 C C . ARG A 1 110 ? -4.689 7.877 3.288 1.00 97.69 110 ARG A C 1
ATOM 840 O O . ARG A 1 110 ? -5.407 8.815 3.621 1.00 97.69 110 ARG A O 1
ATOM 847 N N . GLU A 1 111 ? -5.134 6.635 3.150 1.00 97.81 111 GLU A N 1
ATOM 848 C CA . GLU A 1 111 ? -6.507 6.260 3.458 1.00 97.81 111 GLU A CA 1
ATOM 849 C C . GLU A 1 111 ? -6.754 6.240 4.968 1.00 97.81 111 GLU A C 1
ATOM 851 O O . GLU A 1 111 ? -7.776 6.747 5.416 1.00 97.81 111 GLU A O 1
ATOM 856 N N . LEU A 1 112 ? -5.806 5.741 5.765 1.00 96.69 112 LEU A N 1
ATOM 857 C CA . LEU A 1 112 ? -5.876 5.816 7.224 1.00 96.69 112 LEU A CA 1
ATOM 858 C C . LEU A 1 112 ? -5.887 7.269 7.698 1.00 96.69 112 LEU A C 1
ATOM 860 O O . LEU A 1 112 ? -6.764 7.631 8.472 1.00 96.69 112 LEU A O 1
ATOM 864 N N . ASP A 1 113 ? -5.011 8.121 7.158 1.00 96.75 113 ASP A N 1
ATOM 865 C CA . ASP A 1 113 ? -4.999 9.558 7.455 1.00 96.75 113 ASP A CA 1
ATOM 866 C C . ASP A 1 113 ? -6.344 10.219 7.125 1.00 96.75 113 ASP A C 1
ATOM 868 O O . ASP A 1 113 ?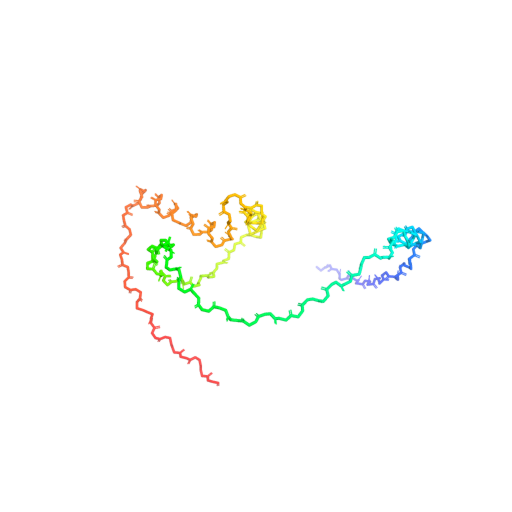 -6.827 11.080 7.864 1.00 96.75 113 ASP A O 1
ATOM 872 N N . ARG A 1 114 ? -6.958 9.845 5.994 1.00 97.75 114 ARG A N 1
ATOM 873 C CA . ARG A 1 114 ? -8.284 10.333 5.600 1.00 97.75 114 ARG A CA 1
ATOM 874 C C . ARG A 1 114 ? -9.343 9.898 6.606 1.00 97.75 114 ARG A C 1
ATOM 876 O O . ARG A 1 114 ? -10.101 10.736 7.085 1.00 97.75 114 ARG A O 1
ATOM 883 N N . LEU A 1 115 ? -9.366 8.615 6.951 1.00 97.69 115 LEU A N 1
ATOM 884 C CA . LEU A 1 115 ? -10.347 8.064 7.876 1.00 97.69 115 LEU A CA 1
ATOM 885 C C . LEU A 1 115 ? -10.176 8.619 9.295 1.00 97.69 115 LEU A C 1
ATOM 887 O O . LEU A 1 115 ? -11.175 8.910 9.943 1.00 97.69 115 LEU A O 1
ATOM 891 N N . GLU A 1 116 ? -8.948 8.844 9.764 1.00 96.44 116 GLU A N 1
ATOM 892 C CA . GLU A 1 116 ? -8.699 9.470 11.067 1.00 96.44 116 GLU A CA 1
ATOM 893 C C . GLU A 1 116 ? -9.179 10.924 11.116 1.00 96.44 116 GLU A C 1
ATOM 895 O O . GLU A 1 116 ? -9.650 11.393 12.154 1.00 96.44 116 GLU A O 1
ATOM 900 N N . ARG A 1 117 ? -9.104 11.650 9.994 1.00 97.19 117 ARG A N 1
ATOM 901 C CA . ARG A 1 117 ? -9.667 13.006 9.888 1.00 97.19 117 ARG A CA 1
ATOM 902 C C . ARG A 1 117 ? -11.194 12.998 9.880 1.00 97.19 117 ARG A C 1
ATOM 904 O O . ARG A 1 117 ? -11.793 13.908 10.444 1.00 97.19 117 ARG A O 1
ATOM 911 N N . GLU A 1 118 ? -11.811 12.007 9.240 1.00 97.38 118 GLU A N 1
ATOM 912 C CA . GLU A 1 118 ? -13.272 11.900 9.103 1.00 97.38 118 GLU A CA 1
ATOM 913 C C . GLU A 1 118 ? -13.946 11.319 10.362 1.00 97.38 118 GLU A C 1
ATOM 915 O O . GLU A 1 118 ? -15.051 11.729 10.716 1.00 97.38 118 GLU A O 1
ATOM 920 N N . HIS A 1 119 ? -13.284 10.392 11.060 1.00 96.62 119 HIS A N 1
ATOM 921 C CA . HIS A 1 119 ? -13.871 9.604 12.152 1.00 96.62 119 HIS A CA 1
ATOM 922 C C . HIS A 1 119 ? -13.148 9.741 13.502 1.00 96.62 119 HIS A C 1
ATOM 924 O O . HIS A 1 119 ? -13.646 9.239 14.511 1.00 96.62 119 HIS A O 1
ATOM 930 N N . GLY A 1 120 ? -12.009 10.434 13.552 1.00 94.44 120 GLY A N 1
ATOM 931 C CA . GLY A 1 120 ? -11.155 10.520 14.736 1.00 94.44 120 GLY A CA 1
ATOM 932 C C . GLY A 1 120 ? -10.140 9.377 14.831 1.00 94.44 120 GLY A C 1
ATOM 933 O O . GLY A 1 120 ? -10.090 8.481 13.993 1.00 94.44 120 GLY A O 1
ATOM 934 N N . LYS A 1 121 ? -9.298 9.417 15.870 1.00 91.62 121 LYS A N 1
ATOM 935 C CA . LYS A 1 121 ? -8.216 8.439 16.065 1.00 91.62 121 LYS A CA 1
ATOM 936 C C . LYS A 1 121 ? -8.757 7.048 16.394 1.00 91.62 121 LYS A C 1
ATOM 938 O O . LYS A 1 121 ? -9.633 6.909 17.249 1.00 91.62 121 LYS A O 1
ATOM 943 N N . PHE A 1 122 ? -8.170 6.021 15.783 1.00 89.75 122 PHE A N 1
ATOM 944 C CA . PHE A 1 122 ? -8.478 4.630 16.106 1.00 89.75 122 PHE A CA 1
ATOM 945 C C . PHE A 1 122 ? -7.796 4.197 17.414 1.00 89.75 122 PHE A C 1
ATOM 947 O O . PHE A 1 122 ? -6.651 4.581 17.660 1.00 89.75 122 PHE A O 1
ATOM 954 N N . PRO A 1 123 ? -8.465 3.404 18.272 1.00 88.12 123 PRO A N 1
ATOM 955 C CA . PRO A 1 123 ? -7.856 2.908 19.500 1.00 88.12 123 PRO A CA 1
ATOM 956 C C . PRO A 1 123 ? -6.736 1.905 19.192 1.00 88.12 123 PRO A C 1
ATOM 958 O O . PRO A 1 123 ? -6.890 1.026 18.339 1.00 88.12 123 PRO A O 1
ATOM 961 N N . GLU A 1 124 ? -5.633 1.989 19.936 1.00 85.38 124 GLU A N 1
ATOM 962 C CA . GLU A 1 124 ? -4.601 0.952 19.926 1.00 85.38 124 GLU A CA 1
ATOM 963 C C . GLU A 1 124 ? -5.221 -0.350 20.444 1.00 85.38 124 GLU A C 1
ATOM 965 O O . GLU A 1 124 ? -5.667 -0.443 21.586 1.00 85.38 124 GLU A O 1
ATOM 970 N N . THR A 1 125 ? -5.315 -1.357 19.577 1.00 76.69 125 THR A N 1
ATOM 971 C CA . THR A 1 125 ? -5.733 -2.691 20.002 1.00 76.69 125 THR A CA 1
ATOM 972 C C . THR A 1 125 ? -4.479 -3.494 20.286 1.00 76.69 125 THR A C 1
ATOM 974 O O . THR A 1 125 ? -3.700 -3.756 19.367 1.00 76.69 125 THR A O 1
ATOM 977 N N . ASP A 1 126 ? -4.310 -3.938 21.530 1.00 69.69 126 ASP A N 1
ATOM 978 C CA . ASP A 1 126 ? -3.369 -5.005 21.855 1.00 69.69 126 ASP A CA 1
ATOM 979 C C . ASP A 1 126 ? -3.838 -6.271 21.134 1.00 69.69 126 ASP A C 1
ATOM 981 O O . ASP A 1 126 ? -4.643 -7.056 21.644 1.00 69.69 126 ASP A O 1
ATOM 985 N N . PHE A 1 127 ? -3.389 -6.463 19.892 1.00 60.28 127 PHE A N 1
ATOM 986 C CA . PHE A 1 127 ? -3.619 -7.702 19.169 1.00 60.28 127 PHE A CA 1
ATOM 987 C C . PHE A 1 127 ? -2.791 -8.790 19.855 1.00 60.28 127 PHE A C 1
ATOM 989 O O . PHE A 1 127 ? -1.661 -9.079 19.470 1.00 60.28 127 PHE A O 1
ATOM 996 N N . SER A 1 128 ? -3.348 -9.380 20.910 1.00 59.53 128 SER A N 1
ATOM 997 C CA . SER A 1 128 ? -2.868 -10.635 21.466 1.00 59.53 128 SER A CA 1
ATOM 998 C C . SER A 1 128 ? -3.343 -11.733 20.516 1.00 59.53 128 SER A C 1
ATOM 1000 O O . SER A 1 128 ? -4.550 -12.016 20.487 1.00 59.53 128 SER A O 1
ATOM 1002 N N . PRO A 1 129 ? -2.467 -12.321 19.672 1.00 61.31 129 PRO A N 1
ATOM 1003 C CA . PRO A 1 129 ? -2.870 -13.433 18.831 1.00 61.31 129 PRO A CA 1
ATOM 1004 C C . PRO A 1 129 ? -3.392 -14.524 19.759 1.00 61.31 129 PRO A C 1
ATOM 1006 O O . PRO A 1 129 ? -2.632 -15.107 20.534 1.00 61.31 129 PRO A O 1
ATOM 1009 N N . ARG A 1 130 ? -4.705 -14.784 19.715 1.00 64.19 130 ARG A N 1
ATOM 1010 C CA . ARG A 1 130 ? -5.286 -15.900 20.462 1.00 64.19 130 ARG A CA 1
ATOM 1011 C C . ARG A 1 130 ? -4.485 -17.145 20.076 1.00 64.19 130 ARG A C 1
ATOM 1013 O O . ARG A 1 130 ? -4.364 -17.394 18.874 1.00 64.19 130 ARG A O 1
ATOM 1020 N N . PRO A 1 131 ? -3.917 -17.905 21.029 1.00 58.88 131 PRO A N 1
ATOM 1021 C CA . PRO A 1 131 ? -3.177 -19.111 20.701 1.00 58.88 131 PRO A CA 1
ATOM 1022 C C . PRO A 1 1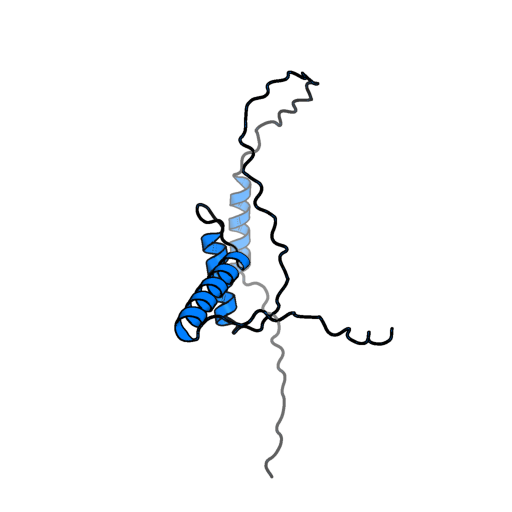31 ? -4.141 -20.086 20.022 1.00 58.88 131 PRO A C 1
ATOM 1024 O O . PRO A 1 131 ? -4.960 -20.741 20.663 1.00 58.88 131 PRO A O 1
ATOM 1027 N N . GLY A 1 132 ? -4.095 -20.121 18.692 1.00 65.50 132 GLY A N 1
ATOM 1028 C CA . GLY A 1 132 ? -4.873 -21.051 17.897 1.00 65.50 132 GLY A CA 1
ATOM 1029 C C . GLY A 1 132 ? -4.410 -22.472 18.195 1.00 65.50 132 GLY A C 1
ATOM 1030 O O . GLY A 1 132 ? -3.212 -22.759 18.229 1.00 65.50 132 GLY A O 1
ATOM 1031 N N . ARG A 1 133 ? -5.373 -23.369 18.415 1.00 63.72 133 ARG A N 1
ATOM 1032 C CA . ARG A 1 133 ? -5.149 -24.812 18.527 1.00 63.72 133 ARG A CA 1
ATOM 1033 C C . ARG A 1 133 ? -4.468 -25.273 17.235 1.00 63.72 133 ARG A C 1
ATOM 1035 O O . ARG A 1 133 ? -5.042 -25.119 16.160 1.00 63.72 133 ARG A O 1
ATOM 1042 N N . ARG A 1 134 ? -3.245 -25.808 17.322 1.00 63.50 134 ARG A N 1
ATOM 1043 C CA . ARG A 1 134 ? -2.599 -26.446 16.165 1.00 63.50 134 ARG A CA 1
ATOM 1044 C C . ARG A 1 134 ? -3.541 -27.547 15.649 1.00 63.50 134 ARG A C 1
ATOM 1046 O O . ARG A 1 134 ? -3.965 -28.360 16.476 1.00 63.50 134 ARG A O 1
ATOM 1053 N N . PRO A 1 135 ? -3.895 -27.597 14.352 1.00 62.19 135 PRO A N 1
ATOM 1054 C CA . PRO A 1 135 ? -4.525 -28.793 13.816 1.00 62.19 135 PRO A CA 1
ATOM 1055 C C . PRO A 1 135 ? -3.556 -29.962 14.030 1.00 62.19 135 PRO A C 1
ATOM 1057 O O . PRO A 1 135 ? -2.345 -29.811 13.850 1.00 62.19 135 PRO A O 1
ATOM 1060 N N . GLY A 1 136 ? -4.090 -31.079 14.527 1.00 64.06 136 GLY A N 1
ATOM 1061 C CA . GLY A 1 136 ? -3.333 -32.308 14.743 1.00 64.06 136 GLY A CA 1
ATOM 1062 C C . GLY A 1 136 ? -2.591 -32.712 13.471 1.00 64.06 136 GLY A C 1
ATOM 1063 O O . GLY A 1 136 ? -3.087 -32.498 12.368 1.00 64.06 136 GLY A O 1
ATOM 1064 N N . ARG A 1 137 ? -1.374 -33.201 13.689 1.00 59.44 137 ARG A N 1
ATOM 1065 C CA . ARG A 1 137 ? -0.366 -33.593 12.705 1.00 59.44 137 ARG A CA 1
ATOM 1066 C C . ARG A 1 137 ? -0.867 -34.620 11.693 1.00 59.44 137 ARG A C 1
ATOM 1068 O O . ARG A 1 137 ? -1.666 -35.485 12.109 1.00 59.44 137 ARG A O 1
#